Protein AF-A0A2H3LC84-F1 (afdb_monomer_lite)

Structure (mmCIF, N/CA/C/O backbone):
data_AF-A0A2H3LC84-F1
#
_entry.id   AF-A0A2H3LC84-F1
#
loop_
_atom_site.group_PDB
_atom_site.id
_atom_site.type_symbol
_atom_site.label_atom_id
_atom_site.label_alt_id
_atom_site.label_comp_id
_atom_site.label_asym_id
_atom_site.label_entity_id
_atom_site.label_seq_id
_atom_site.pdbx_PDB_ins_code
_atom_site.Cartn_x
_atom_site.Cartn_y
_atom_site.Cartn_z
_atom_site.occupancy
_atom_site.B_iso_or_equiv
_atom_site.auth_seq_id
_atom_site.auth_comp_id
_atom_site.auth_asym_id
_atom_site.auth_atom_id
_atom_site.pdbx_PDB_model_num
ATOM 1 N N . MET A 1 1 ? 6.622 -7.597 -24.870 1.00 49.00 1 MET A N 1
ATOM 2 C CA . MET A 1 1 ? 6.875 -6.840 -23.623 1.00 49.00 1 MET A CA 1
ATOM 3 C C . MET A 1 1 ? 6.604 -7.759 -22.448 1.00 49.00 1 MET A C 1
ATOM 5 O O . MET A 1 1 ? 5.521 -8.326 -22.398 1.00 49.00 1 MET A O 1
ATOM 9 N N . SER 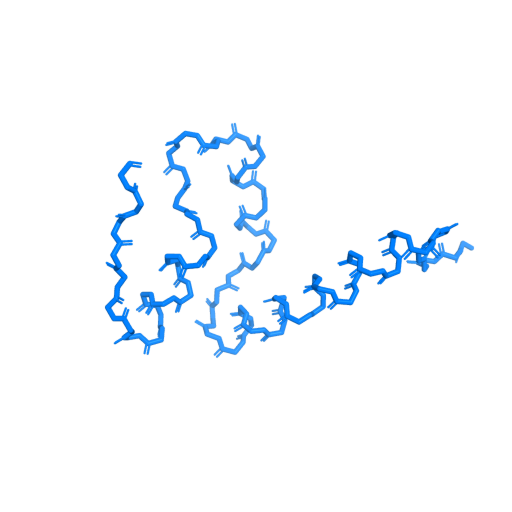A 1 2 ? 7.569 -7.949 -21.545 1.00 67.94 2 SER A N 1
ATOM 10 C CA . SER A 1 2 ? 7.276 -8.565 -20.247 1.00 67.94 2 SER A CA 1
ATOM 11 C C . SER A 1 2 ? 6.754 -7.472 -19.322 1.00 67.94 2 SER A C 1
ATOM 13 O O . SER A 1 2 ? 7.448 -6.485 -19.097 1.00 67.94 2 SER A O 1
ATOM 15 N N . PHE A 1 3 ? 5.530 -7.633 -18.823 1.00 74.38 3 PHE A N 1
ATOM 16 C CA . PHE A 1 3 ? 4.948 -6.757 -17.798 1.00 74.38 3 PHE A CA 1
ATOM 17 C C . PHE A 1 3 ? 5.358 -7.178 -16.377 1.00 74.38 3 PHE A C 1
ATOM 19 O O . PHE A 1 3 ? 4.909 -6.587 -15.399 1.00 74.38 3 PHE A O 1
ATOM 26 N N . GLY A 1 4 ? 6.193 -8.216 -16.259 1.00 80.00 4 GLY A N 1
ATOM 27 C CA . GLY A 1 4 ? 6.655 -8.741 -14.986 1.00 80.00 4 GLY A CA 1
ATOM 28 C C . GLY A 1 4 ? 7.873 -7.996 -14.423 1.00 80.00 4 GLY A C 1
ATOM 29 O O . GLY A 1 4 ? 8.610 -7.330 -15.158 1.00 80.00 4 GLY A O 1
ATOM 30 N N . PRO A 1 5 ? 8.126 -8.139 -13.115 1.00 88.19 5 PRO A N 1
ATOM 31 C CA . PRO A 1 5 ? 9.290 -7.565 -12.453 1.00 88.19 5 PRO A CA 1
ATOM 32 C C . PRO A 1 5 ? 10.604 -8.116 -13.030 1.00 88.19 5 PRO A C 1
ATOM 34 O O . PRO A 1 5 ? 10.764 -9.320 -13.198 1.00 88.19 5 PRO A O 1
ATOM 37 N N . GLN A 1 6 ? 11.567 -7.226 -13.294 1.00 91.50 6 GLN A N 1
ATOM 38 C CA . GLN A 1 6 ? 12.869 -7.564 -13.903 1.00 91.50 6 GLN A CA 1
ATOM 39 C C . GLN A 1 6 ? 13.984 -7.811 -12.871 1.00 91.50 6 GLN A C 1
ATOM 41 O O . GLN A 1 6 ? 15.145 -8.014 -13.216 1.00 91.50 6 GLN A O 1
ATOM 46 N N . SER A 1 7 ? 13.650 -7.766 -11.582 1.00 94.00 7 SER A N 1
ATOM 47 C CA . SER A 1 7 ? 14.586 -8.008 -10.488 1.00 94.00 7 SER A CA 1
ATOM 48 C C . SER A 1 7 ? 13.877 -8.682 -9.319 1.00 94.00 7 SER A C 1
ATOM 50 O O . SER A 1 7 ? 12.658 -8.579 -9.172 1.00 94.00 7 SER A O 1
ATOM 52 N N . ARG A 1 8 ? 14.640 -9.339 -8.438 1.00 93.31 8 ARG A N 1
ATOM 53 C CA . ARG A 1 8 ? 14.089 -9.935 -7.207 1.00 93.31 8 ARG A CA 1
ATOM 54 C C . ARG A 1 8 ? 13.421 -8.893 -6.311 1.00 93.31 8 ARG A C 1
ATOM 56 O O . ARG A 1 8 ? 12.366 -9.162 -5.746 1.00 93.31 8 ARG A O 1
ATOM 63 N N . THR A 1 9 ? 14.013 -7.705 -6.203 1.00 94.88 9 THR A N 1
ATOM 64 C CA . THR A 1 9 ? 13.419 -6.588 -5.459 1.00 94.88 9 THR A CA 1
ATOM 65 C C . THR A 1 9 ? 12.111 -6.144 -6.103 1.00 94.88 9 THR A C 1
ATOM 67 O O . THR A 1 9 ? 11.122 -5.966 -5.400 1.00 94.88 9 THR A O 1
ATOM 70 N N . GLY A 1 10 ? 12.071 -6.054 -7.436 1.00 93.69 10 GLY A N 1
ATOM 71 C CA . GLY A 1 10 ? 10.844 -5.771 -8.177 1.00 93.69 10 GLY A CA 1
ATOM 72 C C . GLY A 1 10 ? 9.769 -6.831 -7.947 1.00 93.69 10 GLY A C 1
ATOM 73 O O . GLY A 1 10 ? 8.609 -6.482 -7.779 1.00 93.69 10 GLY A O 1
ATOM 74 N N . ALA A 1 11 ? 10.144 -8.111 -7.878 1.00 94.00 11 ALA A N 1
ATOM 75 C CA . ALA A 1 11 ? 9.202 -9.199 -7.631 1.00 94.00 11 ALA A CA 1
ATOM 76 C C . ALA A 1 11 ? 8.582 -9.127 -6.237 1.00 94.00 11 ALA A C 1
ATOM 78 O O . ALA A 1 11 ? 7.372 -9.273 -6.095 1.00 94.00 11 ALA A O 1
ATOM 79 N N . ARG A 1 12 ? 9.394 -8.812 -5.223 1.00 94.50 12 ARG A N 1
ATOM 80 C CA . ARG A 1 12 ? 8.903 -8.576 -3.860 1.00 94.50 12 ARG A CA 1
ATOM 81 C C . ARG A 1 12 ? 7.991 -7.356 -3.786 1.00 94.50 12 ARG A C 1
ATOM 83 O O . ARG A 1 12 ? 6.928 -7.430 -3.188 1.00 94.50 12 ARG A O 1
ATOM 90 N N . ALA A 1 13 ? 8.384 -6.247 -4.413 1.00 93.31 13 ALA A N 1
ATOM 91 C CA . ALA A 1 13 ? 7.550 -5.051 -4.456 1.00 93.31 13 ALA A CA 1
ATOM 92 C C . ALA A 1 13 ? 6.210 -5.339 -5.148 1.00 93.31 13 ALA A C 1
ATOM 94 O O . ALA A 1 13 ? 5.164 -4.959 -4.632 1.00 93.31 13 ALA A O 1
ATOM 95 N N . TRP A 1 14 ? 6.241 -6.050 -6.278 1.00 91.56 14 TRP A N 1
ATOM 96 C CA . TRP A 1 14 ? 5.049 -6.444 -7.020 1.00 91.56 14 TRP A CA 1
ATOM 97 C C . TRP A 1 14 ? 4.074 -7.239 -6.149 1.00 91.56 14 TRP A C 1
ATOM 99 O O . TRP A 1 14 ? 2.910 -6.863 -6.068 1.00 91.56 14 TRP A O 1
ATOM 109 N N . ASP A 1 15 ? 4.543 -8.278 -5.456 1.00 94.44 15 ASP A N 1
ATOM 110 C CA . ASP A 1 15 ? 3.714 -9.101 -4.564 1.00 94.44 15 ASP A CA 1
ATOM 111 C C . ASP A 1 15 ? 3.049 -8.278 -3.444 1.00 94.44 15 ASP A C 1
ATOM 113 O O . ASP A 1 15 ? 1.831 -8.340 -3.236 1.00 94.44 15 ASP A O 1
ATOM 117 N N . THR A 1 16 ? 3.820 -7.396 -2.800 1.00 94.56 16 THR A N 1
ATOM 118 C CA . THR A 1 16 ? 3.289 -6.454 -1.807 1.00 94.56 16 THR A CA 1
ATOM 119 C C . THR A 1 16 ? 2.205 -5.561 -2.411 1.00 94.56 16 THR A C 1
ATOM 121 O O . THR A 1 16 ? 1.122 -5.422 -1.839 1.00 94.56 16 THR A O 1
ATOM 124 N N . PHE A 1 17 ? 2.454 -4.970 -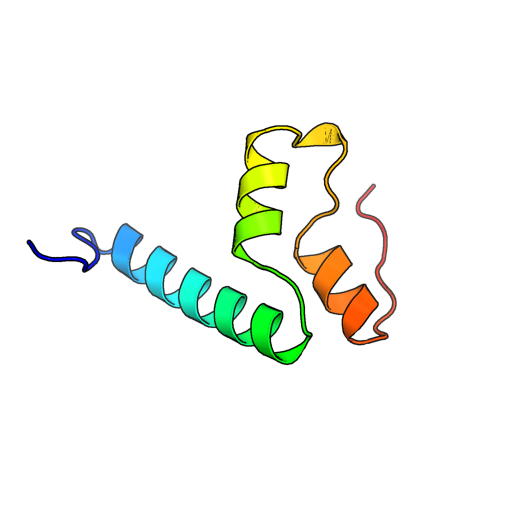3.582 1.00 92.56 17 PHE A N 1
ATOM 125 C CA . PHE A 1 17 ? 1.491 -4.088 -4.243 1.00 92.56 17 PHE A CA 1
ATOM 126 C C . PHE A 1 17 ? 0.220 -4.818 -4.682 1.00 92.56 17 PHE A C 1
ATOM 128 O O . PHE A 1 17 ? -0.860 -4.242 -4.569 1.00 92.56 17 PHE A O 1
ATOM 135 N N . GLN A 1 18 ? 0.317 -6.077 -5.117 1.00 92.88 18 GLN A N 1
ATOM 136 C CA . GLN A 1 18 ? -0.855 -6.907 -5.415 1.00 92.88 18 GLN A CA 1
ATOM 137 C C . GLN A 1 18 ? -1.720 -7.105 -4.164 1.00 92.88 18 GLN A C 1
ATOM 139 O O . GLN A 1 18 ? -2.935 -6.907 -4.211 1.00 92.88 18 GLN A O 1
ATOM 144 N N . THR A 1 19 ? -1.099 -7.399 -3.019 1.00 95.56 19 THR A N 1
ATOM 145 C CA . THR A 1 19 ? -1.810 -7.558 -1.739 1.00 95.56 19 THR A CA 1
ATOM 146 C C . THR A 1 19 ? -2.483 -6.258 -1.286 1.00 95.56 19 THR A C 1
ATOM 148 O O . THR A 1 19 ? -3.649 -6.263 -0.872 1.00 95.56 19 THR A O 1
ATOM 151 N N . LEU A 1 20 ? -1.784 -5.123 -1.400 1.00 94.88 20 LEU A N 1
ATOM 152 C CA . LEU A 1 20 ? -2.333 -3.806 -1.062 1.00 94.88 20 LEU A CA 1
ATOM 153 C C . LEU A 1 20 ? -3.502 -3.427 -1.976 1.00 94.88 20 LEU A C 1
ATOM 155 O O . LEU A 1 20 ? -4.547 -3.007 -1.481 1.00 94.88 20 LEU A O 1
ATOM 159 N N . ALA A 1 21 ? -3.359 -3.627 -3.288 1.00 94.25 21 ALA A N 1
ATOM 160 C CA . ALA A 1 21 ? -4.406 -3.339 -4.262 1.00 94.25 21 ALA A CA 1
ATOM 161 C C . ALA A 1 21 ? -5.659 -4.188 -4.011 1.00 94.25 21 ALA A C 1
ATOM 163 O O . ALA A 1 21 ? -6.769 -3.657 -3.995 1.00 94.25 21 ALA A O 1
ATOM 164 N N . ALA A 1 22 ? -5.489 -5.485 -3.740 1.00 95.44 22 ALA A N 1
ATOM 165 C CA . ALA A 1 22 ? -6.597 -6.375 -3.406 1.00 95.44 22 ALA A CA 1
ATOM 166 C C . ALA A 1 22 ? -7.315 -5.947 -2.115 1.00 95.44 22 ALA A C 1
ATOM 168 O O . ALA A 1 22 ? -8.543 -5.975 -2.046 1.00 95.44 22 ALA A O 1
ATOM 169 N N . THR A 1 23 ? -6.568 -5.521 -1.094 1.00 95.56 23 THR A N 1
ATOM 170 C CA . THR A 1 23 ? -7.143 -5.046 0.176 1.00 95.56 23 THR A CA 1
ATOM 171 C C . THR A 1 23 ? -7.896 -3.729 -0.004 1.00 95.56 23 THR A C 1
ATOM 173 O O . THR A 1 23 ? -9.027 -3.596 0.458 1.00 95.56 23 THR A O 1
ATOM 176 N N . ALA A 1 24 ? -7.313 -2.778 -0.736 1.00 95.19 24 ALA A N 1
ATOM 177 C CA . ALA A 1 24 ? -7.963 -1.519 -1.077 1.00 95.19 24 ALA A CA 1
ATOM 178 C C . ALA A 1 24 ? -9.259 -1.750 -1.868 1.00 95.19 24 ALA A C 1
ATOM 180 O O . ALA A 1 24 ? -10.290 -1.173 -1.526 1.00 95.19 24 ALA A O 1
ATOM 181 N N . ALA A 1 25 ? -9.242 -2.658 -2.849 1.00 94.81 25 ALA A N 1
ATOM 182 C CA 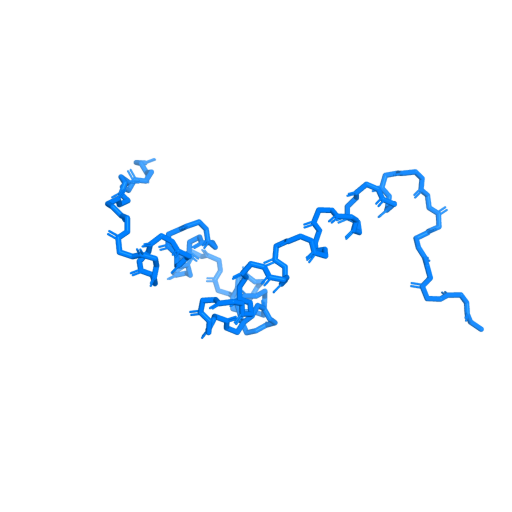. ALA A 1 25 ? -10.429 -3.029 -3.615 1.00 94.81 25 ALA A CA 1
ATOM 183 C C . ALA A 1 25 ? -11.542 -3.604 -2.722 1.00 94.81 25 ALA A C 1
ATOM 185 O O . ALA A 1 25 ? -12.689 -3.175 -2.835 1.00 94.81 25 ALA A O 1
ATOM 186 N N . LYS A 1 26 ? -11.208 -4.504 -1.782 1.00 95.88 26 LYS A N 1
ATOM 187 C CA . LYS A 1 26 ? -12.173 -5.058 -0.808 1.00 95.88 26 LYS A CA 1
ATOM 188 C C . LYS A 1 26 ? -12.851 -3.979 0.043 1.00 95.88 26 LYS A C 1
ATOM 190 O O . LYS A 1 26 ? -14.012 -4.135 0.399 1.00 95.88 26 LYS A O 1
ATOM 195 N N . LEU A 1 27 ? -12.140 -2.898 0.360 1.00 95.12 27 LEU A N 1
ATOM 196 C CA . LEU A 1 27 ? -12.626 -1.790 1.194 1.00 95.12 27 LEU A CA 1
ATOM 197 C C . LEU A 1 27 ? -13.166 -0.597 0.377 1.00 95.12 27 LEU A C 1
ATOM 199 O O . LEU A 1 27 ? -13.469 0.465 0.932 1.00 95.12 27 LEU A O 1
ATOM 203 N N . GLY A 1 28 ? -13.268 -0.741 -0.949 1.00 93.00 28 GLY A N 1
ATOM 204 C CA . GLY A 1 28 ? -13.734 0.317 -1.850 1.00 93.00 28 GLY A CA 1
ATOM 205 C C . GLY A 1 28 ? -12.815 1.545 -1.890 1.00 93.00 28 GLY A C 1
ATOM 206 O O . GLY A 1 28 ? -13.289 2.665 -2.101 1.00 93.00 28 GLY A O 1
ATOM 207 N N . VAL A 1 29 ? -11.520 1.371 -1.624 1.00 93.19 29 VAL A N 1
ATOM 208 C CA . VAL A 1 29 ? -10.492 2.418 -1.701 1.00 93.19 29 VAL A CA 1
ATOM 209 C C . VAL A 1 29 ? -9.839 2.380 -3.081 1.00 93.19 29 VAL A C 1
ATOM 211 O O . VAL A 1 29 ? -9.318 1.354 -3.516 1.00 93.19 29 VAL A O 1
ATOM 214 N N . GLY A 1 30 ? -9.837 3.518 -3.779 1.00 93.19 30 GLY A N 1
ATOM 215 C CA . GLY A 1 30 ? -9.197 3.650 -5.088 1.00 93.19 30 GLY A CA 1
ATOM 216 C C . GLY A 1 30 ? -7.673 3.696 -4.975 1.00 93.19 30 GLY A C 1
ATOM 217 O O . GLY A 1 30 ? -7.100 4.776 -4.862 1.00 93.19 30 GLY A O 1
ATOM 218 N N . PHE A 1 31 ? -7.006 2.539 -5.041 1.00 92.88 31 PHE A N 1
ATOM 219 C CA . PHE A 1 31 ? -5.555 2.442 -4.819 1.00 92.88 31 PHE A CA 1
ATOM 220 C C . PHE A 1 31 ? -4.712 3.292 -5.788 1.00 92.88 31 PHE A C 1
ATOM 222 O O . PHE A 1 31 ? -3.734 3.914 -5.381 1.00 92.88 31 PHE A O 1
ATOM 229 N N . PHE A 1 32 ? -5.116 3.385 -7.059 1.00 91.50 32 PHE A N 1
ATOM 230 C CA . PHE A 1 32 ? -4.440 4.244 -8.036 1.00 91.50 32 PHE A CA 1
ATOM 231 C C . PHE A 1 32 ? -4.588 5.740 -7.714 1.00 91.50 32 PHE A C 1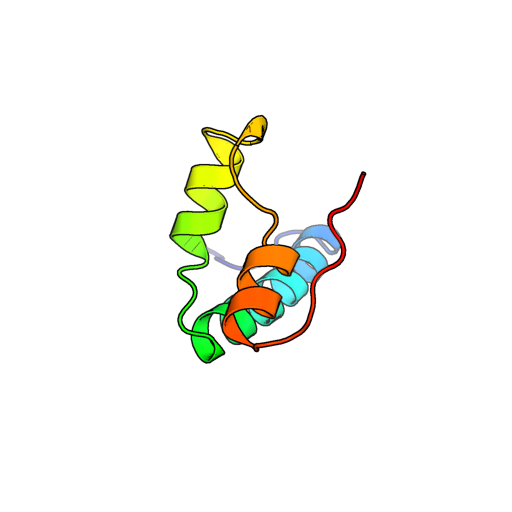
ATOM 233 O O . PHE A 1 32 ? -3.617 6.484 -7.826 1.00 91.50 32 PHE A O 1
ATOM 240 N N . HIS A 1 33 ? -5.774 6.180 -7.275 1.00 91.62 33 HIS A N 1
ATOM 241 C CA . HIS A 1 33 ? -5.989 7.570 -6.857 1.00 91.62 33 HIS A CA 1
ATOM 242 C C . HIS A 1 33 ? -5.127 7.908 -5.642 1.00 91.62 33 HIS A C 1
ATOM 244 O O . HIS A 1 33 ? -4.431 8.916 -5.660 1.00 91.62 33 HIS A O 1
ATOM 250 N N . TYR A 1 34 ? -5.068 7.002 -4.658 1.00 92.50 34 TYR A N 1
ATOM 251 C CA . TYR A 1 34 ? -4.153 7.132 -3.527 1.00 92.50 34 TYR A CA 1
ATOM 252 C C . TYR A 1 34 ? -2.694 7.307 -3.980 1.00 92.50 34 TYR A C 1
ATOM 254 O O . TYR A 1 34 ? -2.028 8.235 -3.531 1.00 92.50 34 TYR A O 1
ATOM 262 N N . LEU A 1 35 ? -2.190 6.450 -4.878 1.00 92.19 35 LEU A N 1
ATOM 263 C CA . LEU A 1 35 ? -0.806 6.546 -5.359 1.00 92.19 35 LEU A CA 1
ATOM 264 C C . LEU A 1 35 ? -0.542 7.873 -6.074 1.00 92.19 35 LEU A C 1
ATOM 266 O O . LEU A 1 35 ? 0.474 8.514 -5.811 1.00 92.19 35 LEU A O 1
ATOM 270 N N . ARG A 1 36 ? -1.460 8.300 -6.948 1.00 93.38 36 ARG A N 1
ATOM 271 C CA . ARG A 1 36 ? -1.366 9.585 -7.650 1.00 93.38 36 ARG A CA 1
ATOM 272 C C . ARG A 1 36 ? -1.275 10.740 -6.657 1.00 93.38 36 ARG A C 1
ATOM 274 O O . ARG A 1 36 ? -0.349 11.541 -6.747 1.00 93.38 36 ARG A O 1
ATOM 281 N N . ASP A 1 37 ? -2.198 10.802 -5.706 1.00 91.12 37 ASP A N 1
ATOM 282 C CA . ASP A 1 37 ? -2.263 11.894 -4.735 1.00 91.12 37 ASP A CA 1
ATOM 283 C C . ASP A 1 37 ? -1.053 11.871 -3.798 1.00 91.12 37 ASP A C 1
ATOM 285 O O . ASP A 1 37 ? -0.481 12.915 -3.498 1.00 91.12 37 ASP A O 1
ATOM 289 N N . ARG A 1 38 ? -0.565 10.680 -3.427 1.00 89.88 38 ARG A N 1
ATOM 290 C CA . ARG A 1 38 ? 0.641 10.530 -2.607 1.00 89.88 38 ARG A CA 1
ATOM 291 C C . ARG A 1 38 ? 1.907 11.001 -3.324 1.00 89.88 38 ARG A C 1
ATOM 293 O O . ARG A 1 38 ? 2.809 11.501 -2.660 1.00 89.88 38 ARG A O 1
ATOM 300 N N . ILE A 1 39 ? 1.983 10.847 -4.646 1.00 91.69 39 ILE A N 1
ATOM 301 C CA . ILE A 1 39 ? 3.113 11.321 -5.460 1.00 91.69 39 ILE A CA 1
ATOM 302 C C . ILE A 1 39 ? 3.038 12.839 -5.670 1.00 91.69 39 ILE A C 1
ATOM 304 O O . ILE A 1 39 ? 4.061 13.513 -5.585 1.00 91.69 39 ILE A O 1
ATOM 308 N N . VAL A 1 40 ? 1.846 13.379 -5.941 1.00 93.19 40 VAL A N 1
ATOM 309 C CA . VAL A 1 40 ? 1.653 14.804 -6.268 1.00 93.19 40 VAL A CA 1
ATOM 310 C C . VAL A 1 40 ? 1.621 15.686 -5.015 1.00 93.19 40 VAL A C 1
ATOM 312 O O . VAL A 1 40 ? 2.200 16.770 -5.014 1.00 93.19 40 VAL A O 1
ATOM 315 N N . THR A 1 41 ? 0.983 15.221 -3.939 1.00 88.00 41 THR A N 1
ATOM 316 C CA . THR A 1 41 ? 0.719 16.015 -2.730 1.00 88.00 41 THR A CA 1
ATOM 317 C C . THR A 1 41 ? 0.989 15.204 -1.448 1.00 88.00 41 THR A C 1
ATOM 319 O O . THR A 1 41 ? 0.083 14.941 -0.649 1.00 88.00 41 THR A O 1
ATOM 322 N N . PRO A 1 42 ? 2.244 14.785 -1.200 1.00 82.50 42 PRO A N 1
ATOM 323 C CA . PRO A 1 42 ? 2.576 13.868 -0.108 1.00 82.50 42 PRO A CA 1
ATOM 324 C C . PRO A 1 42 ? 2.295 14.428 1.293 1.00 82.50 42 PRO A C 1
ATOM 326 O O . PRO A 1 42 ? 1.938 13.664 2.183 1.00 82.50 42 PRO A O 1
ATOM 329 N N . ALA A 1 43 ? 2.434 15.737 1.518 1.00 83.50 43 ALA A N 1
ATOM 330 C CA . ALA A 1 43 ? 2.285 16.323 2.854 1.00 83.50 43 ALA A CA 1
ATOM 331 C C . ALA A 1 43 ? 0.834 16.332 3.371 1.00 83.50 43 ALA A C 1
ATOM 333 O O . ALA A 1 43 ? 0.618 16.326 4.577 1.00 83.50 43 ALA A O 1
ATOM 334 N N . THR A 1 44 ? -0.157 16.339 2.475 1.00 82.50 44 THR A N 1
ATOM 335 C CA . THR A 1 44 ? -1.583 16.436 2.837 1.00 82.50 44 THR A CA 1
ATOM 336 C C . THR A 1 44 ? -2.359 15.148 2.588 1.00 82.50 44 THR A C 1
ATOM 338 O O . THR A 1 44 ? -3.516 15.046 2.988 1.00 82.50 44 THR A O 1
ATOM 341 N N . THR A 1 45 ? -1.743 14.162 1.933 1.00 87.00 45 THR A N 1
ATOM 342 C CA . THR A 1 45 ? -2.389 12.885 1.622 1.00 87.00 45 THR A CA 1
ATOM 343 C C . THR A 1 45 ? -2.233 11.922 2.801 1.00 87.00 45 THR A C 1
ATOM 345 O O . THR A 1 45 ? -1.092 11.531 3.080 1.00 87.00 45 THR A O 1
ATOM 348 N N . PRO A 1 46 ? -3.334 11.478 3.447 1.00 87.62 46 PRO A N 1
ATOM 349 C CA . PRO A 1 46 ? -3.286 10.451 4.484 1.00 87.62 46 PRO A CA 1
ATOM 350 C C . PRO A 1 46 ? -2.605 9.185 3.970 1.00 87.62 46 PRO A C 1
ATOM 352 O O . PRO A 1 46 ? -2.695 8.851 2.784 1.00 87.62 46 PRO A O 1
ATOM 355 N N . THR A 1 47 ? -1.927 8.459 4.847 1.00 91.25 47 THR A N 1
ATOM 356 C CA . THR A 1 47 ? -1.305 7.178 4.510 1.00 91.25 47 THR A CA 1
ATOM 357 C C . THR A 1 47 ? -2.352 6.163 4.046 1.00 91.25 47 THR A C 1
ATOM 359 O O . THR A 1 47 ? -3.528 6.227 4.409 1.00 91.25 47 THR A O 1
ATOM 362 N N . LEU A 1 48 ? -1.927 5.173 3.254 1.00 91.25 48 LEU A N 1
ATOM 363 C CA . LEU A 1 48 ? -2.828 4.095 2.845 1.00 91.25 48 LEU A CA 1
AT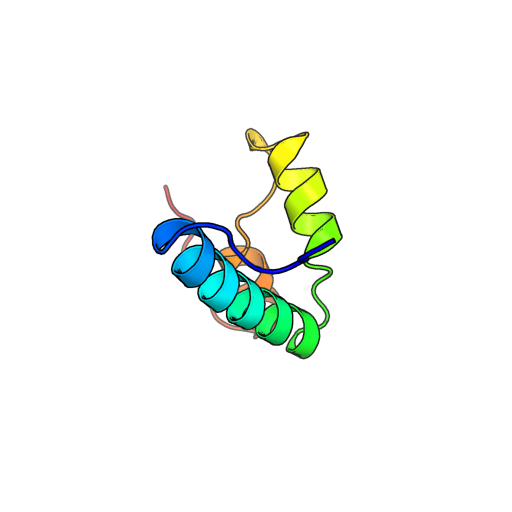OM 364 C C . LEU A 1 48 ? -3.385 3.353 4.064 1.00 91.25 48 LEU A C 1
ATOM 366 O O . LEU A 1 48 ? -4.556 2.996 4.075 1.00 91.25 48 LEU A O 1
ATOM 370 N N . ALA A 1 49 ? -2.558 3.146 5.093 1.00 91.12 49 ALA A N 1
ATOM 371 C CA . ALA A 1 49 ? -2.963 2.476 6.322 1.00 91.12 49 ALA A CA 1
ATOM 372 C C . ALA A 1 49 ? -4.120 3.212 7.014 1.00 91.12 49 ALA A C 1
ATOM 374 O O . ALA A 1 49 ? -5.118 2.579 7.354 1.00 91.12 49 ALA A O 1
ATOM 375 N N . GLU A 1 50 ? -4.028 4.540 7.136 1.00 91.88 50 GLU A N 1
ATOM 376 C CA . GLU A 1 50 ? -5.099 5.379 7.685 1.00 91.88 50 GLU A CA 1
ATOM 377 C C . GLU A 1 50 ? -6.394 5.245 6.877 1.00 91.88 50 GLU A C 1
ATOM 379 O O . GLU A 1 50 ? -7.460 5.025 7.453 1.00 91.88 50 GLU A O 1
ATOM 384 N N . GLN A 1 51 ? -6.312 5.296 5.543 1.00 91.44 51 GLN A N 1
ATOM 385 C CA . GLN A 1 51 ? -7.493 5.168 4.682 1.00 91.44 51 GLN A CA 1
ATOM 386 C C . GLN A 1 51 ? -8.144 3.782 4.777 1.00 91.44 51 GLN A C 1
ATOM 388 O O . GLN A 1 51 ? -9.370 3.674 4.844 1.00 91.44 51 GLN A O 1
ATOM 393 N N . LEU A 1 52 ? -7.343 2.712 4.789 1.00 92.44 52 LEU A N 1
ATOM 394 C CA . LEU A 1 52 ? -7.856 1.345 4.891 1.00 92.44 52 LEU A CA 1
ATOM 395 C C . LEU A 1 52 ? -8.520 1.108 6.246 1.00 92.44 52 LEU A C 1
ATOM 397 O O . LEU A 1 52 ? -9.626 0.579 6.299 1.00 92.44 52 LEU A O 1
ATOM 401 N N . ALA A 1 53 ? -7.889 1.528 7.337 1.00 91.69 53 ALA A N 1
ATOM 402 C CA . ALA A 1 53 ? -8.446 1.343 8.667 1.00 91.69 53 ALA A CA 1
ATOM 403 C C . ALA A 1 53 ? -9.703 2.197 8.897 1.00 91.69 53 ALA A C 1
ATOM 405 O O . ALA A 1 53 ? -10.678 1.680 9.440 1.00 91.69 53 ALA A O 1
ATOM 406 N N . GLN A 1 54 ? -9.760 3.427 8.366 1.00 90.50 54 GLN A N 1
ATOM 407 C CA . GLN A 1 54 ? -10.992 4.224 8.354 1.00 90.50 54 GLN A CA 1
ATOM 408 C C . GLN A 1 54 ? -12.140 3.485 7.650 1.00 90.50 54 GLN A C 1
ATOM 410 O O . GLN A 1 54 ? -13.255 3.444 8.166 1.00 90.50 54 GLN A O 1
ATOM 415 N N . ARG A 1 55 ? -11.884 2.867 6.488 1.00 92.19 55 ARG A N 1
ATOM 416 C CA . ARG A 1 55 ? -12.903 2.090 5.758 1.00 92.19 55 ARG A CA 1
ATOM 417 C C . ARG A 1 55 ? -13.256 0.765 6.422 1.00 92.19 55 ARG A C 1
ATOM 419 O O . ARG A 1 55 ? -14.386 0.312 6.284 1.00 92.19 55 ARG A O 1
ATOM 426 N N . ALA A 1 56 ? -12.316 0.158 7.135 1.00 91.75 56 ALA A N 1
ATOM 427 C CA . ALA A 1 56 ? -12.536 -1.065 7.896 1.00 91.75 56 ALA A CA 1
ATOM 428 C C . ALA A 1 56 ? -13.205 -0.817 9.263 1.00 91.75 56 ALA A C 1
ATOM 430 O O . ALA A 1 56 ? -13.556 -1.780 9.939 1.00 91.75 56 ALA A O 1
ATOM 431 N N . GLY A 1 57 ? -13.369 0.443 9.687 1.00 90.81 57 GLY A N 1
ATOM 432 C CA . GLY A 1 57 ? -13.895 0.791 11.011 1.00 90.81 57 GLY A CA 1
ATOM 433 C C . GLY A 1 57 ? -12.925 0.486 12.159 1.00 90.81 57 GLY A C 1
ATOM 434 O O . GLY A 1 57 ? -13.353 0.317 13.298 1.00 90.81 57 GLY A O 1
ATOM 435 N N . VAL A 1 58 ? -11.625 0.392 11.867 1.00 88.56 58 VAL A N 1
ATOM 436 C CA . VAL A 1 58 ? -10.572 0.133 12.857 1.00 88.56 58 VAL A CA 1
ATOM 437 C C . VAL A 1 58 ? -10.032 1.474 13.365 1.00 88.56 58 VAL A C 1
ATOM 439 O O . VAL A 1 58 ? -9.732 2.347 12.547 1.00 88.56 58 VAL A O 1
ATOM 442 N N . PRO A 1 59 ? -9.877 1.668 14.688 1.00 78.88 59 PRO A N 1
ATOM 443 C CA . PRO A 1 59 ? -9.287 2.889 15.221 1.00 78.88 59 PRO A CA 1
ATOM 444 C C . PRO A 1 59 ? -7.839 3.032 14.744 1.00 78.88 59 PRO A C 1
ATOM 446 O O . PRO A 1 59 ? -7.015 2.136 14.933 1.00 78.88 59 PRO A O 1
ATOM 449 N N . VAL A 1 60 ? -7.534 4.175 14.132 1.00 77.19 60 VAL A N 1
ATOM 450 C CA . VAL A 1 60 ? -6.181 4.525 13.693 1.00 77.19 60 VAL A CA 1
ATOM 451 C C . VAL A 1 60 ? -5.567 5.483 14.691 1.00 77.19 60 VAL A C 1
ATOM 453 O O . VAL A 1 60 ? -6.150 6.526 14.977 1.00 77.19 60 VAL A O 1
ATOM 456 N N . GLN A 1 61 ? -4.383 5.143 15.194 1.00 64.25 61 GLN A N 1
ATOM 457 C CA . GLN A 1 61 ? -3.552 6.102 15.911 1.00 64.25 61 GLN A CA 1
ATOM 458 C C . GLN A 1 61 ? -2.829 6.972 14.875 1.00 64.25 61 GLN A C 1
ATOM 460 O O . GLN A 1 61 ? -2.129 6.408 14.027 1.00 64.25 61 GLN A O 1
ATOM 465 N N . PRO A 1 62 ? -2.979 8.308 14.903 1.00 61.69 62 PRO A N 1
ATOM 466 C CA . PRO A 1 62 ? -2.194 9.184 14.046 1.00 61.69 62 PRO A CA 1
ATOM 467 C C . PRO A 1 62 ? -0.711 8.967 14.351 1.00 61.69 62 PRO A C 1
ATOM 469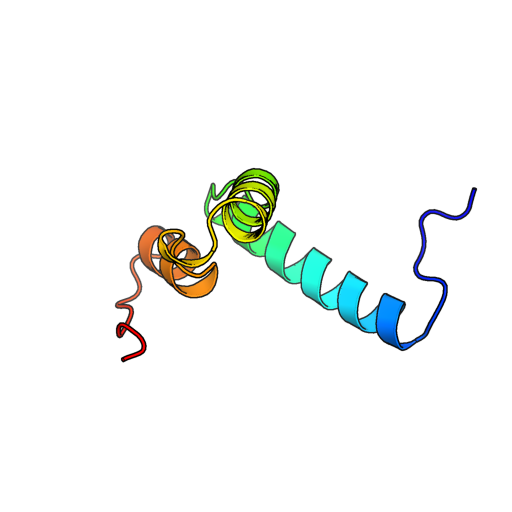 O O . PRO A 1 62 ? -0.312 8.949 15.517 1.00 61.69 62 PRO A O 1
ATOM 472 N N . THR A 1 63 ? 0.106 8.776 13.316 1.00 63.19 63 THR A N 1
ATOM 473 C CA . THR A 1 63 ? 1.561 8.775 13.511 1.00 63.19 63 THR A CA 1
ATOM 474 C C . THR A 1 63 ? 1.981 10.224 13.759 1.00 63.19 63 THR A C 1
ATOM 476 O O . THR A 1 63 ? 1.708 11.077 12.915 1.00 63.19 63 THR A O 1
ATOM 479 N N . ALA A 1 64 ? 2.541 10.490 14.944 1.00 53.44 64 ALA A N 1
ATOM 480 C CA . ALA A 1 64 ? 3.024 11.805 15.375 1.00 53.44 64 ALA A CA 1
ATOM 481 C C . ALA A 1 64 ? 4.196 12.318 14.525 1.00 53.44 64 ALA A C 1
ATOM 483 O O . ALA A 1 64 ? 4.974 11.473 14.021 1.00 53.44 64 ALA A O 1
#

Sequence (64 aa):
MSFGPQSRTGARAWDTFQTLAATAAKLGVGFFHYLRDRIVTPATTPTLAEQLAQRAGVPVQPTA

Organism: NCBI:txid1506545

Foldseek 3Di:
DDPQQPDPVSNVVVVVVVVLCVLCVVLVHDVVVLVVCCVVPVVPRDDSVVVSCVSVVHDDDDDD

pLDDT: mean 88.05, std 10.29, range [49.0, 95.88]

Radius of gyration: 13.7 Å; chains: 1; bounding box: 28×26×40 Å

Secondary structure (DSSP, 8-state):
---S-SSHHHHHHHHHHHHHHHHHHHTT--HHHHHHHHHH-TTTSPPHHHHHHHHHTPPPPPP-